Protein AF-A0A6J4SA59-F1 (afdb_monomer_lite)

Structure (mmCIF, N/CA/C/O backbone):
data_AF-A0A6J4SA59-F1
#
_entry.id   AF-A0A6J4SA59-F1
#
loop_
_atom_site.group_PDB
_atom_site.id
_atom_site.type_symbol
_atom_site.label_atom_id
_atom_site.label_alt_id
_atom_site.label_comp_id
_atom_site.label_asym_id
_atom_site.label_entity_id
_atom_site.label_seq_id
_atom_site.pdbx_PDB_ins_code
_atom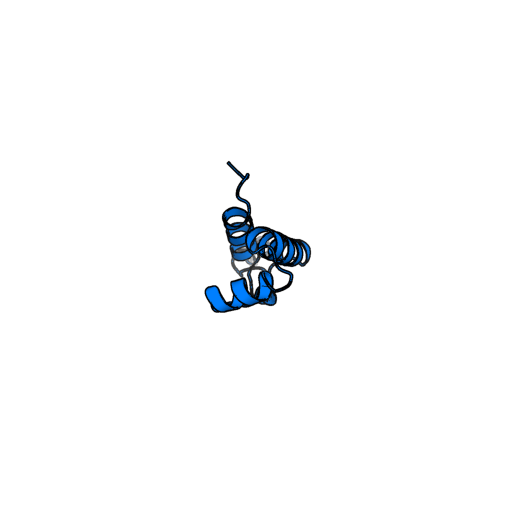_site.Cartn_x
_atom_site.Cartn_y
_atom_site.Cartn_z
_atom_site.occupancy
_atom_site.B_iso_or_equiv
_atom_site.auth_seq_id
_atom_site.auth_comp_id
_atom_site.auth_asym_id
_atom_site.auth_atom_id
_atom_site.pdbx_PDB_model_num
ATOM 1 N N . MET A 1 1 ? 33.282 -10.751 -39.314 1.00 53.47 1 MET A N 1
ATOM 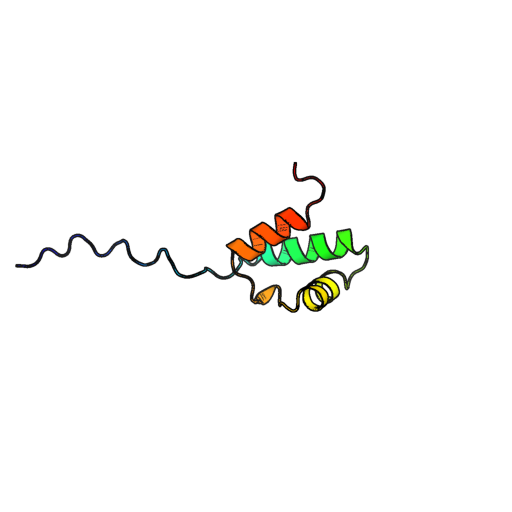2 C CA . MET A 1 1 ? 33.119 -11.105 -37.889 1.00 53.47 1 MET A CA 1
ATOM 3 C C . MET A 1 1 ? 32.074 -10.159 -37.322 1.00 53.47 1 MET A C 1
ATOM 5 O O . MET A 1 1 ? 32.278 -8.965 -37.501 1.00 53.47 1 MET A O 1
ATOM 9 N N . PRO A 1 2 ? 30.946 -10.627 -36.767 1.00 52.72 2 PRO A N 1
ATOM 10 C CA . PRO A 1 2 ? 30.005 -9.740 -36.093 1.00 52.72 2 PRO A CA 1
ATOM 11 C C . PRO A 1 2 ? 30.568 -9.340 -34.727 1.00 52.72 2 PRO A C 1
ATOM 13 O O . PRO A 1 2 ? 31.117 -10.180 -34.014 1.00 52.72 2 PRO A O 1
ATOM 16 N N . ASP A 1 3 ? 30.455 -8.055 -34.415 1.00 62.69 3 ASP A N 1
ATOM 17 C CA . ASP A 1 3 ? 30.861 -7.434 -33.158 1.00 62.69 3 ASP A CA 1
ATOM 18 C C . ASP A 1 3 ? 29.814 -7.739 -32.069 1.00 62.69 3 ASP A C 1
ATOM 20 O O . ASP A 1 3 ? 28.619 -7.532 -32.279 1.00 62.69 3 ASP A O 1
ATOM 24 N N . PHE A 1 4 ? 30.248 -8.269 -30.922 1.00 63.84 4 PHE A N 1
ATOM 25 C CA . PHE A 1 4 ? 29.393 -8.614 -29.774 1.00 63.84 4 PHE A CA 1
ATOM 26 C C . PHE A 1 4 ? 29.361 -7.479 -28.731 1.00 63.84 4 PHE A C 1
ATOM 28 O O . PHE A 1 4 ? 29.288 -7.731 -27.528 1.00 63.84 4 PHE A O 1
ATOM 35 N N . GLY A 1 5 ? 29.446 -6.224 -29.181 1.00 61.06 5 GLY A N 1
ATOM 36 C CA . GLY A 1 5 ? 29.480 -5.040 -28.320 1.00 61.06 5 GLY A CA 1
ATOM 37 C C . GLY A 1 5 ? 28.157 -4.659 -27.640 1.00 61.06 5 GLY A C 1
ATOM 38 O O . GLY A 1 5 ? 28.191 -3.964 -26.629 1.00 61.06 5 GLY A O 1
ATOM 39 N N . ASP A 1 6 ? 27.000 -5.141 -28.109 1.00 59.75 6 ASP A N 1
ATOM 40 C CA . ASP A 1 6 ? 25.698 -4.539 -27.759 1.00 59.75 6 ASP A CA 1
ATOM 41 C C . ASP A 1 6 ? 24.642 -5.524 -27.216 1.00 59.75 6 ASP A C 1
ATOM 43 O O . ASP A 1 6 ? 23.501 -5.563 -27.669 1.00 59.75 6 ASP A O 1
ATOM 47 N N . MET A 1 7 ? 24.975 -6.313 -26.189 1.00 55.59 7 MET A N 1
ATOM 48 C CA . MET A 1 7 ? 23.973 -7.103 -25.438 1.00 55.59 7 MET A CA 1
ATOM 49 C C . MET A 1 7 ? 23.925 -6.767 -23.941 1.00 55.59 7 MET A C 1
ATOM 51 O O . MET A 1 7 ? 23.669 -7.624 -23.100 1.00 55.59 7 MET A O 1
ATOM 55 N N . LYS A 1 8 ? 24.120 -5.493 -23.579 1.00 56.47 8 LYS A N 1
ATOM 56 C CA . LYS A 1 8 ? 23.890 -4.995 -22.208 1.00 56.47 8 LYS A CA 1
ATOM 57 C C . LYS A 1 8 ? 22.786 -3.934 -22.164 1.00 56.47 8 LYS A C 1
ATOM 59 O O . LYS A 1 8 ? 22.969 -2.866 -21.590 1.00 56.47 8 LYS A O 1
ATOM 64 N N . GLY A 1 9 ? 21.645 -4.209 -22.801 1.00 54.50 9 GLY A N 1
ATOM 65 C CA . GLY A 1 9 ? 20.604 -3.187 -22.969 1.00 54.50 9 GLY A CA 1
ATOM 66 C C . GLY A 1 9 ? 19.143 -3.632 -22.991 1.00 54.50 9 GLY A C 1
ATOM 67 O O . GLY A 1 9 ? 18.291 -2.755 -22.998 1.00 54.50 9 GLY A O 1
ATOM 68 N N . ALA A 1 10 ? 18.814 -4.927 -22.964 1.00 53.78 10 ALA A N 1
ATOM 69 C CA . ALA A 1 10 ? 17.461 -5.390 -23.315 1.00 53.78 10 ALA A CA 1
ATOM 70 C C .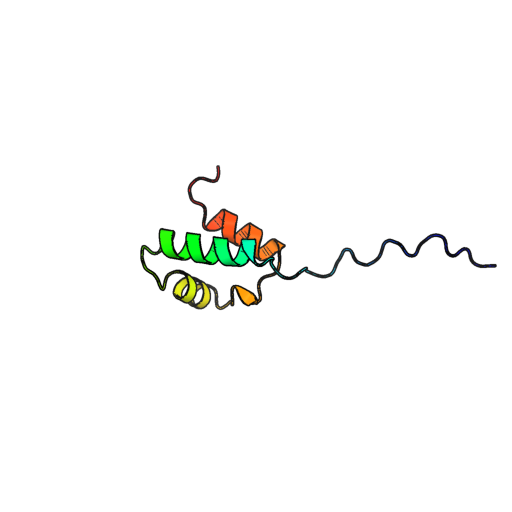 ALA A 1 10 ? 16.697 -6.109 -22.183 1.00 53.78 10 ALA A C 1
ATOM 72 O O . ALA A 1 10 ? 15.957 -7.051 -22.435 1.00 53.78 10 ALA A O 1
ATOM 73 N N . ALA A 1 11 ? 16.872 -5.682 -20.930 1.00 53.38 11 ALA A N 1
ATOM 74 C CA . ALA A 1 11 ? 16.061 -6.167 -19.802 1.00 53.38 11 ALA A CA 1
ATOM 75 C C . ALA A 1 11 ? 15.327 -5.024 -19.076 1.00 53.38 11 ALA A C 1
ATOM 77 O O . ALA A 1 11 ? 15.105 -5.100 -17.869 1.00 53.38 11 ALA A O 1
ATOM 78 N N . LYS A 1 12 ? 15.018 -3.928 -19.783 1.00 56.88 12 LYS A N 1
ATOM 79 C CA . LYS A 1 12 ? 14.434 -2.721 -19.177 1.00 56.88 12 LYS A CA 1
ATOM 80 C C . LYS A 1 12 ? 12.902 -2.687 -19.135 1.00 56.88 12 LYS A C 1
ATOM 82 O O . LYS A 1 12 ? 12.383 -1.835 -18.429 1.00 56.88 12 LYS A O 1
ATOM 87 N N . ASP A 1 13 ? 12.200 -3.616 -19.784 1.00 60.72 13 ASP A N 1
ATOM 88 C CA . ASP A 1 13 ? 10.759 -3.442 -20.054 1.00 60.72 13 ASP A CA 1
ATOM 89 C C . ASP A 1 13 ? 9.833 -4.486 -19.409 1.00 60.72 13 ASP A C 1
ATOM 91 O O . ASP A 1 13 ? 8.636 -4.506 -19.686 1.00 60.72 13 ASP A O 1
ATOM 95 N N . ALA A 1 14 ? 10.347 -5.362 -18.540 1.00 67.69 14 ALA A N 1
ATOM 96 C CA . ALA A 1 14 ? 9.487 -6.256 -17.765 1.00 67.69 14 ALA A CA 1
ATOM 97 C C . ALA A 1 14 ? 9.076 -5.575 -16.446 1.00 67.69 14 ALA A C 1
ATOM 99 O O . ALA A 1 14 ? 9.970 -5.165 -15.692 1.00 67.69 14 ALA A O 1
ATOM 100 N N . PRO A 1 15 ? 7.768 -5.484 -16.128 1.00 77.12 15 PRO A N 1
ATOM 101 C CA . PRO A 1 15 ? 7.309 -4.967 -14.846 1.00 77.12 15 PRO A CA 1
ATOM 102 C C . PRO A 1 15 ? 7.968 -5.754 -13.714 1.00 77.12 15 PRO A C 1
ATOM 104 O O . PRO A 1 15 ? 7.846 -6.979 -13.628 1.00 77.12 15 PRO A O 1
ATOM 107 N N . ARG A 1 16 ? 8.729 -5.063 -12.861 1.00 90.06 16 ARG A N 1
ATOM 108 C CA . ARG A 1 16 ? 9.371 -5.706 -11.711 1.00 90.06 16 ARG A CA 1
ATOM 109 C C . ARG A 1 16 ? 8.328 -5.888 -10.614 1.00 90.06 16 ARG A C 1
ATOM 111 O O . ARG A 1 16 ? 7.593 -4.939 -10.356 1.00 90.06 16 ARG A O 1
ATOM 118 N N . PRO A 1 17 ? 8.285 -7.037 -9.922 1.00 93.12 17 PRO A N 1
ATOM 119 C CA . PRO A 1 17 ? 7.390 -7.208 -8.783 1.00 93.12 17 PRO A CA 1
ATOM 120 C C . PRO A 1 17 ? 7.692 -6.169 -7.697 1.00 93.12 17 PRO A C 1
ATOM 122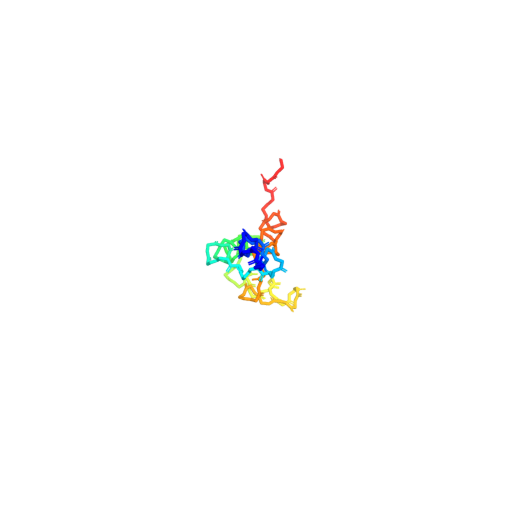 O O . PRO A 1 17 ? 8.839 -5.727 -7.551 1.00 93.12 17 PRO A O 1
ATOM 125 N N . ALA A 1 18 ? 6.674 -5.781 -6.933 1.00 94.88 18 ALA A N 1
ATOM 126 C CA . ALA A 1 18 ? 6.822 -4.864 -5.813 1.00 94.88 18 ALA A CA 1
ATOM 127 C C . ALA A 1 18 ? 7.778 -5.431 -4.757 1.00 94.88 18 ALA A C 1
ATOM 129 O O . ALA A 1 18 ? 7.760 -6.622 -4.421 1.00 94.88 18 ALA A O 1
ATOM 130 N N . ARG A 1 19 ? 8.623 -4.557 -4.209 1.00 95.00 19 ARG A N 1
ATOM 131 C CA . ARG A 1 19 ? 9.540 -4.892 -3.119 1.00 95.00 19 ARG A CA 1
ATOM 132 C C . ARG A 1 19 ? 8.751 -5.145 -1.841 1.00 95.00 19 ARG A C 1
ATOM 134 O O . ARG A 1 19 ? 7.722 -4.521 -1.599 1.00 95.00 19 ARG A O 1
ATOM 141 N N . LYS A 1 20 ? 9.297 -5.992 -0.965 1.00 93.81 20 LYS A N 1
ATOM 142 C CA . LYS A 1 20 ? 8.705 -6.269 0.352 1.00 93.81 20 LYS A CA 1
ATOM 143 C C . LYS A 1 20 ? 8.406 -4.984 1.139 1.00 93.81 20 LYS A C 1
ATOM 145 O O . LYS A 1 20 ? 7.313 -4.851 1.664 1.00 93.81 20 LYS A O 1
ATOM 150 N N . SER A 1 21 ? 9.331 -4.022 1.143 1.00 94.75 21 SER A N 1
ATOM 151 C CA . SER A 1 21 ? 9.145 -2.739 1.832 1.00 94.75 21 SER A CA 1
ATOM 152 C C . SER A 1 21 ? 7.967 -1.922 1.293 1.00 94.75 21 SER A C 1
ATOM 154 O O . SER A 1 21 ? 7.281 -1.285 2.078 1.00 94.75 21 SER A O 1
ATOM 156 N N . GLN A 1 22 ? 7.713 -1.956 -0.021 1.00 94.62 22 GLN A N 1
ATOM 157 C CA . GLN A 1 22 ? 6.570 -1.261 -0.623 1.00 94.62 22 GLN A CA 1
ATOM 158 C C . GLN A 1 22 ? 5.259 -1.927 -0.194 1.00 94.62 22 GLN A C 1
ATOM 160 O O . GLN A 1 22 ? 4.332 -1.262 0.250 1.00 94.62 22 GLN A O 1
ATOM 165 N N . LYS A 1 23 ? 5.210 -3.263 -0.257 1.00 94.81 23 LYS A N 1
ATOM 166 C CA . LYS A 1 23 ? 4.045 -4.048 0.173 1.00 94.81 23 LYS A CA 1
ATOM 167 C C . LYS A 1 23 ? 3.725 -3.843 1.654 1.00 94.81 23 LYS A C 1
ATOM 169 O O . LYS A 1 23 ? 2.560 -3.710 2.013 1.00 94.81 23 LYS A O 1
ATOM 174 N N . ASP A 1 24 ? 4.748 -3.823 2.50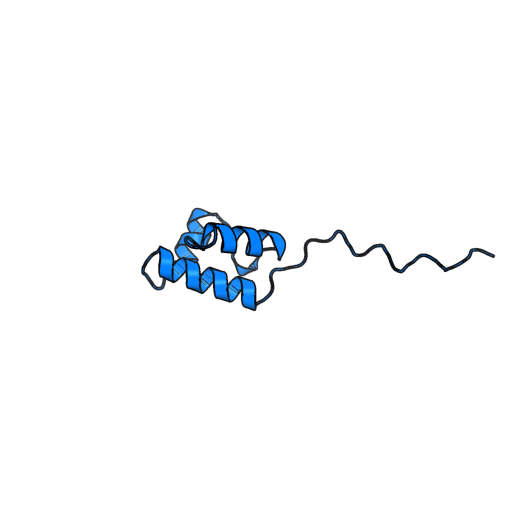3 1.00 94.69 24 ASP A N 1
ATOM 175 C CA . ASP A 1 24 ? 4.584 -3.621 3.943 1.00 94.69 24 ASP A CA 1
ATOM 176 C C . ASP A 1 24 ? 4.083 -2.199 4.249 1.00 94.69 24 ASP A C 1
ATOM 178 O O . ASP A 1 24 ? 3.138 -2.059 5.022 1.00 94.69 24 ASP A O 1
ATOM 182 N N . LEU A 1 25 ? 4.607 -1.175 3.561 1.00 94.44 25 LEU A N 1
ATOM 183 C CA . LEU A 1 25 ? 4.128 0.205 3.690 1.00 94.44 25 LEU A CA 1
ATOM 184 C C . LEU A 1 25 ? 2.666 0.360 3.243 1.00 94.44 25 LEU A C 1
ATOM 186 O O . LEU A 1 25 ? 1.876 0.987 3.938 1.00 94.44 25 LEU A O 1
ATOM 190 N N . ILE A 1 26 ? 2.267 -0.259 2.128 1.00 93.88 26 ILE A N 1
ATOM 191 C CA . ILE A 1 26 ? 0.865 -0.244 1.670 1.00 93.88 26 ILE A CA 1
ATOM 192 C C . ILE A 1 26 ? -0.057 -0.850 2.730 1.00 93.88 26 ILE A C 1
ATOM 194 O O . ILE A 1 26 ? -1.128 -0.312 2.999 1.00 93.88 26 ILE A O 1
ATOM 198 N N . ARG A 1 27 ? 0.348 -1.968 3.346 1.00 93.25 27 ARG A N 1
ATOM 199 C CA . ARG A 1 27 ? -0.436 -2.614 4.410 1.00 93.25 27 ARG A CA 1
ATOM 200 C C . ARG A 1 27 ? -0.569 -1.717 5.638 1.00 93.25 27 ARG A C 1
ATOM 202 O O . ARG A 1 27 ? -1.626 -1.727 6.259 1.00 93.25 27 ARG A O 1
ATOM 209 N N . GLU A 1 28 ? 0.479 -0.983 5.997 1.00 93.19 28 GLU A N 1
ATOM 210 C CA . GLU A 1 28 ? 0.470 -0.021 7.103 1.00 93.19 28 GLU A CA 1
ATOM 211 C C . GLU A 1 28 ? -0.460 1.160 6.803 1.00 93.19 28 GLU A C 1
ATOM 213 O O . GLU A 1 28 ? -1.434 1.361 7.526 1.00 93.19 28 GLU A O 1
ATOM 218 N N . LEU A 1 29 ? -0.267 1.838 5.668 1.00 91.75 29 LEU A N 1
ATOM 219 C CA . LEU A 1 29 ? -1.100 2.970 5.249 1.00 91.75 29 LEU A CA 1
ATOM 220 C C . LEU A 1 29 ? -2.577 2.583 5.099 1.00 91.75 29 LEU A C 1
ATOM 222 O O . LEU A 1 29 ? -3.469 3.328 5.497 1.00 91.75 29 LEU A O 1
ATOM 226 N N . ALA A 1 30 ? -2.865 1.390 4.570 1.00 90.69 30 ALA A N 1
ATOM 227 C CA . ALA A 1 30 ? -4.234 0.896 4.454 1.00 90.69 30 ALA A CA 1
ATOM 228 C C . ALA A 1 30 ? -4.905 0.706 5.825 1.00 90.69 30 ALA A C 1
ATOM 230 O O . ALA A 1 30 ? -6.098 0.983 5.968 1.00 90.69 30 ALA A O 1
ATOM 231 N N . LYS A 1 31 ? -4.155 0.249 6.837 1.00 90.81 31 LYS A N 1
ATOM 232 C CA . LYS A 1 31 ? -4.649 0.126 8.217 1.00 90.81 31 LYS A CA 1
ATOM 233 C C . LYS A 1 31 ? -4.890 1.490 8.848 1.00 90.81 31 LYS A C 1
ATOM 235 O O . LYS A 1 31 ? -5.927 1.678 9.478 1.00 90.81 31 LYS A O 1
ATOM 240 N N . GLU A 1 32 ? -3.967 2.429 8.656 1.00 88.88 32 GLU A N 1
ATOM 241 C CA . GLU A 1 32 ? -4.082 3.794 9.176 1.00 88.88 32 GLU A CA 1
ATOM 242 C C . GLU A 1 32 ? -5.284 4.530 8.574 1.00 88.88 32 GLU A C 1
ATOM 244 O O . GLU A 1 32 ? -6.102 5.077 9.312 1.00 88.88 32 GLU A O 1
ATOM 249 N N . LEU A 1 33 ? -5.458 4.463 7.251 1.00 84.75 33 LEU A N 1
ATOM 250 C CA . LEU A 1 33 ? -6.584 5.088 6.551 1.00 84.75 33 LEU A CA 1
ATOM 251 C C . LEU A 1 33 ? -7.938 4.471 6.912 1.00 84.75 33 LEU A C 1
ATOM 253 O O . LEU A 1 33 ? -8.929 5.189 7.041 1.00 84.75 33 LEU A O 1
ATOM 257 N N . ALA A 1 34 ? -8.006 3.145 7.050 1.00 82.81 34 ALA A N 1
ATOM 258 C CA . ALA A 1 34 ? -9.241 2.461 7.427 1.00 82.81 34 ALA A CA 1
ATOM 259 C C . ALA A 1 34 ? -9.532 2.542 8.938 1.00 82.81 34 ALA A C 1
ATOM 261 O O . ALA A 1 34 ? -10.657 2.264 9.357 1.00 82.81 34 ALA A O 1
ATOM 262 N N . GLY A 1 35 ? -8.529 2.881 9.754 1.00 79.75 35 GLY A N 1
ATOM 263 C CA . GLY A 1 35 ? -8.604 2.893 11.215 1.00 79.75 35 GLY A CA 1
ATOM 264 C C . GLY A 1 35 ? -8.791 1.508 11.850 1.00 79.75 35 GLY A C 1
ATOM 265 O O . GLY A 1 35 ? -9.245 1.421 12.989 1.00 79.75 35 GLY A O 1
ATOM 266 N N . VAL A 1 36 ? -8.503 0.422 11.122 1.00 78.19 36 VAL A N 1
ATOM 267 C CA . VAL A 1 36 ? -8.736 -0.970 11.551 1.00 78.19 36 VAL A CA 1
ATOM 268 C C . VAL A 1 36 ? -7.673 -1.921 10.994 1.00 78.19 36 VAL A C 1
ATOM 270 O O . VAL A 1 36 ? -7.116 -1.684 9.923 1.00 78.19 36 VAL A O 1
ATOM 273 N N . GLU A 1 37 ? -7.424 -3.036 11.692 1.00 80.38 37 GLU A N 1
ATOM 274 C CA . GLU A 1 37 ? -6.402 -4.027 11.306 1.00 80.38 37 GLU A CA 1
ATOM 275 C C . GLU A 1 37 ? -6.666 -4.683 9.936 1.00 80.38 37 GLU A C 1
ATOM 277 O O . GLU A 1 37 ? -5.710 -4.983 9.216 1.00 80.38 37 GLU A O 1
ATOM 282 N N . ASP A 1 38 ? -7.937 -4.800 9.533 1.00 87.31 38 ASP A N 1
ATOM 283 C CA . ASP A 1 38 ? -8.371 -5.373 8.245 1.00 87.31 38 ASP A CA 1
ATOM 284 C C . ASP A 1 38 ? -8.292 -4.378 7.068 1.00 87.31 38 ASP A C 1
ATOM 286 O O . ASP A 1 38 ? -8.785 -4.648 5.971 1.00 87.31 38 ASP A O 1
ATOM 290 N N . GLY A 1 39 ? -7.704 -3.192 7.269 1.00 87.25 39 GLY A N 1
ATOM 291 C CA . GLY A 1 39 ? -7.646 -2.138 6.249 1.00 87.25 39 GLY A CA 1
ATOM 292 C C . GLY A 1 39 ? -6.989 -2.585 4.939 1.00 87.25 39 GLY A C 1
ATOM 293 O O . GLY A 1 39 ? -7.455 -2.230 3.857 1.00 87.25 39 GLY A O 1
ATOM 294 N N . ALA A 1 40 ? -5.959 -3.431 5.027 1.00 88.56 40 ALA A N 1
ATOM 295 C CA . ALA A 1 40 ? -5.283 -3.991 3.861 1.00 88.56 40 ALA A CA 1
ATOM 296 C C . ALA A 1 40 ? -6.172 -4.968 3.070 1.00 88.56 40 ALA A C 1
ATOM 298 O O . ALA A 1 40 ? -6.214 -4.889 1.847 1.00 88.56 40 ALA A O 1
ATOM 299 N N . GLU A 1 41 ? -6.917 -5.848 3.744 1.00 90.31 41 GLU A N 1
ATOM 300 C CA . GLU A 1 41 ? -7.819 -6.801 3.081 1.00 90.31 41 GLU A CA 1
ATOM 301 C C . GLU A 1 41 ? -8.965 -6.066 2.378 1.00 90.31 41 GLU A C 1
ATOM 303 O O . GLU A 1 41 ? -9.233 -6.309 1.203 1.00 90.31 41 GLU A O 1
ATOM 308 N N . ARG A 1 42 ? -9.560 -5.066 3.039 1.00 87.62 42 ARG A N 1
ATOM 309 C CA . ARG A 1 42 ? -10.584 -4.209 2.420 1.00 87.62 42 ARG A CA 1
ATOM 310 C C . ARG A 1 42 ? -10.062 -3.424 1.224 1.00 87.62 42 ARG A C 1
ATOM 312 O O . ARG A 1 42 ? -10.808 -3.192 0.275 1.00 87.62 42 ARG A O 1
ATOM 319 N N . LEU A 1 43 ? -8.802 -2.992 1.260 1.00 90.25 43 LEU A N 1
ATOM 320 C CA . LEU A 1 43 ? -8.167 -2.329 0.126 1.00 90.25 43 LEU A CA 1
ATOM 321 C C . LEU A 1 43 ? -8.023 -3.287 -1.065 1.00 90.25 43 LEU A C 1
ATOM 323 O O . LEU A 1 43 ? -8.350 -2.900 -2.189 1.00 90.25 43 LEU A O 1
ATOM 327 N N . GLU A 1 44 ? -7.584 -4.524 -0.820 1.00 92.00 44 GLU A N 1
ATOM 328 C CA . GLU A 1 44 ? -7.499 -5.567 -1.847 1.00 92.00 44 GLU A CA 1
ATOM 329 C C . GLU A 1 44 ? -8.875 -5.900 -2.436 1.00 92.00 44 GLU A C 1
ATOM 331 O O . GLU A 1 44 ? -9.016 -5.970 -3.655 1.00 92.00 44 GLU A O 1
ATOM 336 N N . GLU A 1 45 ? -9.906 -6.041 -1.597 1.00 91.94 45 GLU A N 1
ATOM 337 C CA . GLU A 1 45 ? -11.290 -6.272 -2.032 1.00 91.94 45 GLU A CA 1
ATOM 338 C C . GLU A 1 45 ? -11.833 -5.106 -2.864 1.00 91.94 45 GLU A C 1
ATOM 340 O O . GLU A 1 45 ? -12.404 -5.315 -3.935 1.00 91.94 45 GLU A O 1
ATOM 345 N N . ARG A 1 46 ? -11.621 -3.865 -2.405 1.00 89.75 46 ARG A N 1
ATOM 346 C CA . ARG A 1 46 ? -12.075 -2.647 -3.093 1.00 89.75 46 ARG A CA 1
ATOM 347 C C . ARG A 1 46 ? -11.440 -2.504 -4.473 1.00 89.75 46 ARG A C 1
ATOM 349 O O . ARG A 1 46 ? -12.089 -1.999 -5.387 1.00 89.75 46 ARG A O 1
ATOM 356 N N . ARG A 1 47 ? -10.173 -2.897 -4.614 1.00 87.06 47 ARG A N 1
ATOM 357 C CA . ARG A 1 47 ? -9.430 -2.812 -5.880 1.00 87.06 47 ARG A CA 1
ATOM 358 C C . ARG A 1 47 ? -9.525 -4.070 -6.735 1.00 87.06 47 ARG A C 1
ATOM 360 O O . ARG A 1 47 ? -9.182 -4.011 -7.910 1.00 87.06 47 ARG A O 1
ATOM 367 N N . GLY A 1 48 ? -9.963 -5.190 -6.166 1.00 91.12 48 GLY A N 1
ATOM 368 C CA . GLY A 1 48 ? -9.924 -6.492 -6.826 1.00 91.12 48 GLY A CA 1
ATOM 369 C C . GLY A 1 48 ? -8.502 -6.953 -7.161 1.00 91.12 48 GLY A C 1
ATOM 370 O O . GLY A 1 48 ? -8.321 -7.675 -8.136 1.00 91.12 48 GLY A O 1
ATOM 371 N N . MET A 1 49 ? -7.496 -6.515 -6.396 1.00 88.69 49 MET A N 1
ATOM 372 C CA . MET A 1 49 ? -6.084 -6.812 -6.654 1.00 88.69 49 MET A CA 1
ATOM 373 C C . MET A 1 49 ? -5.355 -7.184 -5.365 1.00 88.69 49 MET A C 1
ATOM 375 O O . MET A 1 49 ? -5.604 -6.584 -4.320 1.00 88.69 49 MET A O 1
ATOM 379 N N . LYS A 1 50 ? -4.435 -8.150 -5.435 1.00 93.25 50 LYS A N 1
ATOM 380 C CA . LYS A 1 50 ? -3.599 -8.526 -4.292 1.00 93.25 50 LYS A CA 1
ATOM 381 C C . LYS A 1 50 ? -2.367 -7.634 -4.199 1.00 93.25 50 LYS A C 1
ATOM 383 O O . LYS A 1 50 ? -1.655 -7.454 -5.183 1.00 93.25 50 LYS A O 1
ATOM 388 N N . ILE A 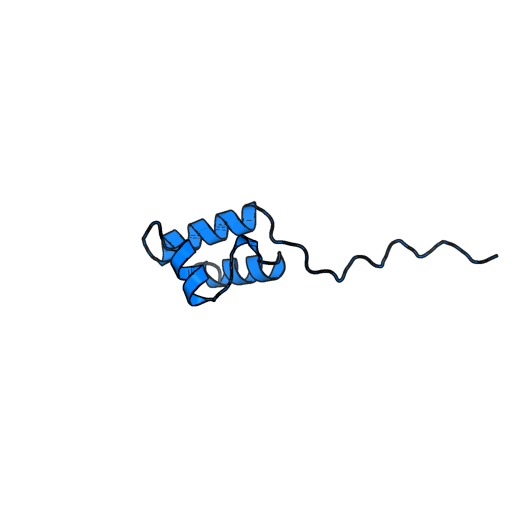1 51 ? -2.052 -7.154 -2.994 1.00 91.44 51 ILE A N 1
ATOM 389 C CA . ILE A 1 51 ? -0.821 -6.398 -2.702 1.00 91.44 51 ILE A CA 1
ATOM 390 C C . ILE A 1 51 ? 0.408 -7.227 -3.098 1.00 91.44 51 ILE A C 1
ATOM 392 O O . ILE A 1 51 ? 1.433 -6.698 -3.529 1.00 91.44 51 ILE A O 1
ATOM 396 N N . ASP A 1 52 ? 0.305 -8.553 -2.989 1.00 91.75 52 ASP A N 1
ATOM 397 C CA . ASP A 1 52 ? 1.390 -9.451 -3.353 1.00 91.75 52 ASP A CA 1
ATOM 398 C C . ASP A 1 52 ? 1.632 -9.589 -4.862 1.00 91.75 52 ASP A C 1
ATOM 400 O O . ASP A 1 52 ? 2.747 -9.955 -5.250 1.00 91.75 52 ASP A O 1
ATOM 404 N N . GLU A 1 53 ? 0.653 -9.231 -5.689 1.00 93.44 53 GLU A N 1
ATOM 405 C CA . GLU A 1 53 ? 0.722 -9.280 -7.154 1.00 93.44 53 GLU A CA 1
ATOM 406 C C . GLU A 1 53 ? 1.104 -7.932 -7.776 1.00 93.44 53 GLU A C 1
ATOM 408 O O . GLU A 1 53 ? 1.342 -7.862 -8.980 1.00 93.44 53 GLU A O 1
ATOM 413 N N . LEU A 1 54 ? 1.225 -6.881 -6.958 1.00 93.06 54 LEU A N 1
ATOM 414 C CA . LEU A 1 54 ? 1.634 -5.559 -7.414 1.00 93.06 54 LEU A CA 1
ATOM 415 C C . LEU A 1 54 ? 3.017 -5.583 -8.060 1.00 93.06 54 LEU A C 1
ATOM 417 O O . LEU A 1 54 ? 3.970 -6.204 -7.569 1.00 93.06 54 LEU A O 1
ATOM 421 N N . THR A 1 55 ? 3.145 -4.805 -9.123 1.00 94.44 55 THR A N 1
ATOM 422 C CA . THR A 1 55 ? 4.431 -4.369 -9.657 1.00 94.44 55 THR A CA 1
ATOM 423 C C . THR A 1 55 ? 5.005 -3.234 -8.806 1.00 94.44 55 THR A C 1
ATOM 425 O O . THR A 1 55 ? 4.303 -2.603 -8.019 1.00 94.44 55 THR A O 1
ATOM 428 N N . SER A 1 56 ? 6.309 -2.976 -8.933 1.00 91.25 56 SER A N 1
ATOM 429 C CA . SER A 1 56 ? 6.981 -1.887 -8.213 1.00 91.25 56 SER A CA 1
ATOM 430 C C . SER A 1 56 ? 6.314 -0.539 -8.495 1.00 91.25 56 SER A C 1
ATOM 432 O O . SER A 1 56 ? 6.119 0.223 -7.558 1.00 91.25 56 SER A O 1
ATOM 434 N N . ASP A 1 57 ? 5.930 -0.289 -9.749 1.00 91.62 57 ASP A N 1
ATOM 435 C CA . ASP A 1 57 ? 5.345 0.985 -10.175 1.00 91.62 57 ASP A CA 1
ATOM 436 C C . ASP A 1 57 ? 3.898 1.137 -9.673 1.00 91.62 57 ASP A C 1
ATOM 438 O O . ASP A 1 57 ? 3.509 2.204 -9.208 1.00 91.62 57 ASP A O 1
ATOM 442 N N . GLU A 1 58 ? 3.104 0.059 -9.697 1.00 93.06 58 GLU A N 1
ATOM 443 C CA . GLU A 1 58 ? 1.755 0.065 -9.111 1.00 93.06 58 GLU A CA 1
ATOM 444 C C . GLU A 1 58 ? 1.795 0.242 -7.593 1.00 93.06 58 GLU A C 1
ATOM 446 O O . GLU A 1 58 ? 0.927 0.899 -7.024 1.00 93.06 58 GLU A O 1
ATOM 451 N N . ALA A 1 59 ? 2.796 -0.343 -6.931 1.00 93.31 59 ALA A N 1
ATOM 452 C CA . ALA A 1 59 ? 2.970 -0.191 -5.498 1.00 93.31 59 ALA A CA 1
ATOM 453 C C . ALA A 1 59 ? 3.338 1.249 -5.124 1.00 93.31 59 ALA A C 1
ATOM 455 O O . ALA A 1 59 ? 2.756 1.781 -4.185 1.00 93.31 59 ALA A O 1
ATOM 456 N N . ASP A 1 60 ? 4.245 1.889 -5.869 1.00 92.69 60 ASP A N 1
ATOM 457 C CA . ASP A 1 60 ? 4.589 3.301 -5.659 1.00 92.69 60 ASP A CA 1
ATOM 458 C C . ASP A 1 60 ? 3.365 4.208 -5.870 1.00 92.69 60 ASP A C 1
ATOM 460 O O . ASP A 1 60 ? 3.038 5.006 -4.996 1.00 92.69 60 ASP A O 1
ATOM 464 N N . ALA A 1 61 ? 2.606 4.006 -6.953 1.00 92.25 61 ALA A N 1
ATOM 465 C CA . ALA A 1 61 ? 1.380 4.767 -7.204 1.00 92.25 61 ALA A CA 1
ATOM 466 C C . ALA A 1 61 ? 0.325 4.582 -6.097 1.00 92.25 61 ALA A C 1
ATOM 468 O O . ALA A 1 61 ? -0.395 5.516 -5.743 1.00 92.25 61 ALA A O 1
ATOM 469 N N . LEU A 1 62 ? 0.224 3.371 -5.542 1.00 91.81 62 LEU A N 1
ATOM 470 C CA . LEU A 1 62 ? -0.695 3.078 -4.450 1.00 91.81 62 LEU A CA 1
ATOM 471 C C . LEU A 1 62 ? -0.244 3.718 -3.134 1.00 91.81 62 LEU A C 1
ATOM 473 O O . LEU A 1 62 ? -1.087 4.196 -2.384 1.00 91.81 62 LEU A O 1
ATOM 477 N N . ILE A 1 63 ? 1.061 3.746 -2.856 1.00 92.38 63 ILE A N 1
ATOM 478 C CA . ILE A 1 63 ? 1.619 4.456 -1.698 1.00 92.38 63 ILE A CA 1
ATOM 479 C C . ILE A 1 63 ? 1.282 5.945 -1.790 1.00 92.38 63 ILE A C 1
ATOM 481 O O . ILE A 1 63 ? 0.788 6.499 -0.813 1.00 92.38 63 ILE A O 1
ATOM 485 N N . ASP A 1 64 ? 1.472 6.563 -2.957 1.00 91.25 64 ASP A N 1
ATOM 486 C CA . ASP A 1 64 ? 1.163 7.980 -3.169 1.00 91.25 64 ASP A CA 1
ATOM 487 C C . ASP A 1 64 ? -0.330 8.284 -2.955 1.00 91.25 64 ASP A C 1
ATOM 489 O O . ASP A 1 64 ? -0.677 9.275 -2.319 1.00 91.25 64 ASP A O 1
ATOM 493 N N . GLU A 1 65 ? -1.234 7.414 -3.422 1.00 89.31 65 GLU A N 1
ATOM 494 C CA . GLU A 1 65 ? -2.678 7.587 -3.198 1.00 89.31 65 GLU A CA 1
ATOM 495 C C . GLU A 1 65 ? -3.077 7.401 -1.725 1.00 89.31 65 GLU A C 1
ATOM 497 O O . GLU A 1 65 ? -3.994 8.063 -1.235 1.00 89.31 65 GLU A O 1
ATOM 502 N N . LEU A 1 66 ? -2.412 6.481 -1.021 1.00 87.50 66 LEU A N 1
ATOM 503 C CA . LEU A 1 66 ? -2.694 6.174 0.381 1.00 87.50 66 LEU A CA 1
ATOM 504 C C . LEU A 1 66 ? -1.982 7.112 1.366 1.00 87.50 66 LEU A C 1
ATOM 506 O O . LEU A 1 66 ? -2.250 7.026 2.562 1.00 87.50 66 LEU A O 1
ATOM 510 N N . SER A 1 67 ? -1.081 7.977 0.903 1.00 84.12 67 SER A N 1
ATOM 511 C CA . SER A 1 67 ? -0.331 8.906 1.745 1.00 84.12 67 SER A CA 1
ATOM 512 C C . SER A 1 67 ? -0.968 10.304 1.679 1.00 84.12 67 SER A C 1
ATOM 514 O O . SER A 1 67 ? -0.634 11.096 0.796 1.00 84.12 67 SER A O 1
ATOM 516 N N . PRO A 1 68 ? -1.903 10.650 2.590 1.00 64.38 68 PRO A N 1
ATOM 517 C CA . PRO A 1 68 ? -2.641 11.915 2.538 1.00 64.38 68 PRO A CA 1
ATOM 518 C C . PRO A 1 68 ? -1.776 13.171 2.754 1.00 64.38 68 PRO A C 1
ATOM 520 O O . PRO A 1 68 ? -2.274 14.274 2.545 1.00 64.38 68 PRO A O 1
ATOM 523 N N . GLU A 1 69 ? -0.503 13.028 3.146 1.00 64.81 69 GLU A N 1
ATOM 524 C CA . GLU A 1 69 ? 0.414 14.145 3.444 1.00 64.81 69 GLU A CA 1
ATOM 525 C C . GLU A 1 69 ? 1.566 14.311 2.424 1.00 64.81 69 GLU A C 1
ATOM 527 O O . GLU A 1 69 ? 2.574 14.951 2.708 1.00 64.81 69 GLU A O 1
ATOM 532 N N . GLY A 1 70 ? 1.441 13.736 1.223 1.00 52.06 70 GLY A N 1
ATOM 533 C CA . GLY A 1 70 ? 2.501 13.706 0.203 1.00 52.06 70 GLY A CA 1
ATOM 534 C C . GLY A 1 70 ? 2.500 14.818 -0.859 1.00 52.06 70 GLY A C 1
ATOM 535 O O . GLY A 1 70 ? 2.998 14.570 -1.957 1.00 52.06 70 GLY A O 1
ATOM 536 N N . GLY A 1 71 ? 1.949 16.006 -0.576 1.00 43.22 71 GLY A N 1
ATOM 537 C CA . GLY A 1 71 ? 1.985 17.188 -1.455 1.00 43.22 71 GLY A CA 1
ATOM 538 C C . GLY A 1 71 ? 2.375 18.460 -0.716 1.00 43.22 71 GLY A C 1
ATOM 539 O O . GLY A 1 71 ? 1.740 18.735 0.324 1.00 43.22 71 GLY A O 1
#

Radius of gyration: 17.4 Å; chains: 1; bounding box: 45×28×49 Å

Secondary structure (DSSP, 8-state):
-------SS--SSSPPBPPHHHHHHHHHHHHHHHTSTTHHHHHHHHHT--GGG-BHHHHHHHHHHH-TT--

Sequence (71 aa):
MPDFGDMKGAAKDAPRPARKSQKDLIRELAKELAGVEDGAERLEERRGMKIDELTSDEADALIDELSPEGG

pLDDT: mean 82.01, std 14.99, range [43.22, 95.0]

Foldseek 3Di:
DDDPPDPPPPPPPDQAFADPVLLVLLQVLLCVVVVHNCSQVVVCVVVVHHSRRDGNVRSVVSSCVSDPPPD

Organism: NCBI:txid349277